Protein AF-A0A7V9CX21-F1 (afdb_monomer_lite)

Secondary structure (DSSP, 8-state):
-HHHHHHHHHHHHHHHHHHHTHHHHHHHH---HHHHHHHHHHHHTTTHHHHHHHHHHHHHHHHHHHHHHHHHHHHHH-SHHHHHHHHHHHHHHHHHHHHHHHHHHHHHHH-

pLDDT: mean 84.81, std 5.35, range [68.44, 94.31]

Structure (mmCIF, N/CA/C/O backbone):
data_AF-A0A7V9CX21-F1
#
_entry.id   AF-A0A7V9CX21-F1
#
loop_
_atom_site.group_PDB
_atom_site.id
_atom_site.type_symbol
_atom_site.label_atom_id
_atom_site.label_alt_id
_atom_site.label_comp_id
_atom_site.label_asym_id
_atom_site.label_entity_id
_atom_site.label_seq_id
_atom_site.pdbx_PDB_ins_code
_atom_site.Cartn_x
_atom_site.Cartn_y
_atom_site.Cartn_z
_atom_site.occupancy
_atom_site.B_iso_or_equiv
_atom_site.auth_seq_id
_atom_site.auth_comp_id
_atom_site.auth_asym_id
_atom_site.auth_atom_id
_atom_site.pdbx_PDB_model_num
ATOM 1 N N . MET A 1 1 ? -0.516 23.687 -11.253 1.00 69.25 1 MET A N 1
ATOM 2 C CA . MET A 1 1 ? -0.307 22.239 -11.499 1.00 69.25 1 MET A CA 1
ATOM 3 C C . MET A 1 1 ? -0.111 21.445 -10.208 1.00 69.25 1 MET A C 1
ATOM 5 O O . MET A 1 1 ? -0.883 20.527 -9.975 1.00 69.25 1 MET A O 1
ATOM 9 N N . LEU A 1 2 ? 0.828 21.819 -9.329 1.00 74.62 2 LEU A N 1
ATOM 10 C CA . LEU A 1 2 ? 1.109 21.085 -8.078 1.00 74.62 2 LEU A CA 1
ATOM 11 C C . LEU A 1 2 ? -0.089 20.942 -7.119 1.00 74.62 2 LEU A C 1
ATOM 13 O O . LEU A 1 2 ? -0.299 19.869 -6.567 1.00 74.62 2 LEU A O 1
ATOM 17 N N . LEU A 1 3 ? -0.916 21.983 -6.963 1.00 77.69 3 LEU A N 1
ATOM 18 C CA . LEU A 1 3 ? -2.079 21.943 -6.061 1.00 77.69 3 LEU A CA 1
ATOM 19 C C . LEU A 1 3 ? -3.139 20.914 -6.487 1.00 77.69 3 LEU A C 1
ATOM 21 O O . LEU A 1 3 ? -3.702 20.234 -5.636 1.00 77.69 3 LEU A O 1
ATOM 25 N N . GLY A 1 4 ? -3.368 20.757 -7.796 1.00 78.06 4 GLY A N 1
ATOM 26 C CA . GLY A 1 4 ? -4.295 19.752 -8.327 1.00 78.06 4 GLY A CA 1
ATOM 27 C C . GLY A 1 4 ? -3.792 18.325 -8.108 1.00 78.06 4 GLY A C 1
ATOM 28 O O . GLY A 1 4 ? -4.569 17.449 -7.743 1.00 78.06 4 GLY A O 1
ATOM 29 N N . LEU A 1 5 ? -2.480 18.107 -8.241 1.00 77.94 5 LEU A N 1
ATOM 30 C CA . LEU A 1 5 ? -1.857 16.812 -7.969 1.00 77.94 5 LEU A CA 1
ATOM 31 C C . LEU A 1 5 ? -1.979 16.437 -6.484 1.00 77.94 5 LEU A C 1
ATOM 33 O O . LEU A 1 5 ? -2.415 15.337 -6.160 1.00 77.94 5 LEU A O 1
ATOM 37 N N . VAL A 1 6 ? -1.663 17.361 -5.573 1.00 79.44 6 VAL A N 1
ATOM 38 C CA . VAL A 1 6 ? -1.785 17.130 -4.122 1.00 79.44 6 VAL A CA 1
ATOM 39 C C . VAL A 1 6 ? -3.240 16.863 -3.726 1.00 79.44 6 VAL A C 1
ATOM 41 O O . VAL A 1 6 ? -3.502 15.938 -2.956 1.00 79.44 6 VAL A O 1
ATOM 44 N N . ALA A 1 7 ? -4.189 17.611 -4.297 1.00 81.94 7 ALA A N 1
ATOM 45 C CA . ALA A 1 7 ? -5.618 17.430 -4.047 1.00 81.94 7 ALA A CA 1
ATOM 46 C C . ALA A 1 7 ? -6.167 16.076 -4.531 1.00 81.94 7 ALA A C 1
ATOM 48 O O . ALA A 1 7 ? -7.194 15.644 -4.025 1.00 81.94 7 ALA A O 1
ATOM 49 N N . LEU A 1 8 ? -5.492 15.391 -5.460 1.00 81.44 8 LEU A N 1
ATOM 50 C CA . LEU A 1 8 ? -5.841 14.039 -5.918 1.00 81.44 8 LEU A CA 1
ATOM 51 C C . LEU A 1 8 ? -5.093 12.946 -5.142 1.00 81.44 8 LEU A C 1
ATOM 53 O O . LEU A 1 8 ? -5.693 11.961 -4.712 1.00 81.44 8 LEU A O 1
ATOM 57 N N . VAL A 1 9 ? -3.790 13.126 -4.921 1.00 83.44 9 VAL A N 1
ATOM 58 C CA . VAL A 1 9 ? -2.928 12.110 -4.299 1.00 83.44 9 VAL A CA 1
ATOM 59 C C . VAL A 1 9 ? -3.248 11.934 -2.817 1.00 83.44 9 VAL A C 1
ATOM 61 O O . VAL A 1 9 ? -3.380 10.807 -2.345 1.00 83.44 9 VAL A O 1
ATOM 64 N N . VAL A 1 10 ? -3.411 13.030 -2.070 1.00 84.25 10 VAL A N 1
ATOM 65 C CA . VAL A 1 10 ? -3.669 12.969 -0.623 1.00 84.25 10 VAL A CA 1
ATOM 66 C C . VAL A 1 10 ? -4.953 12.196 -0.289 1.00 84.25 10 VAL A C 1
ATOM 68 O O . VAL A 1 10 ? -4.867 11.266 0.516 1.00 84.25 10 VAL A O 1
ATOM 71 N N . PRO A 1 11 ? -6.130 12.490 -0.879 1.00 85.62 11 PRO A N 1
ATOM 72 C CA . PRO A 1 11 ? -7.330 11.707 -0.591 1.00 85.62 11 PRO A CA 1
ATOM 73 C C . PRO A 1 11 ? -7.216 10.256 -1.063 1.00 85.62 11 PRO A C 1
ATOM 75 O O . PRO A 1 11 ? -7.718 9.372 -0.369 1.00 85.62 11 PRO A O 1
ATOM 78 N N . GLY A 1 12 ? -6.511 9.988 -2.169 1.00 86.25 12 GLY A N 1
ATOM 79 C CA . GLY A 1 12 ? -6.222 8.622 -2.614 1.00 86.25 12 GLY A CA 1
ATOM 80 C C . GLY A 1 12 ? -5.439 7.825 -1.568 1.00 86.25 12 GLY A C 1
ATOM 81 O O . GLY A 1 12 ? -5.837 6.723 -1.198 1.00 86.25 12 GLY A O 1
ATOM 82 N N . LEU A 1 13 ? -4.381 8.414 -1.007 1.00 84.75 13 LEU A N 1
ATOM 83 C CA . LEU A 1 13 ? -3.583 7.787 0.050 1.00 84.75 13 LEU A CA 1
ATOM 84 C C . LEU A 1 13 ? -4.373 7.595 1.350 1.00 84.75 13 LEU A C 1
ATOM 86 O O . LEU A 1 13 ? -4.220 6.572 2.015 1.00 84.75 13 LEU A O 1
ATOM 90 N N . VAL A 1 14 ? -5.241 8.544 1.711 1.00 85.62 14 VAL A N 1
ATOM 91 C CA . VAL A 1 14 ? -6.128 8.403 2.877 1.00 85.62 14 VAL A CA 1
ATOM 92 C C . VAL A 1 14 ? -7.119 7.258 2.672 1.00 85.62 14 VAL A C 1
ATOM 94 O O . VAL A 1 14 ? -7.369 6.494 3.607 1.00 85.62 14 VAL A O 1
ATOM 97 N N . LEU A 1 15 ? -7.682 7.121 1.470 1.00 88.31 15 LEU A N 1
ATOM 98 C CA . LEU A 1 15 ? -8.583 6.021 1.137 1.00 88.31 15 LEU A CA 1
ATOM 99 C C . LEU A 1 15 ? -7.847 4.678 1.206 1.00 88.31 15 LEU A C 1
ATOM 101 O O . LEU A 1 15 ? -8.338 3.745 1.837 1.00 88.31 15 LEU A O 1
ATOM 105 N N . LEU A 1 16 ? -6.640 4.615 0.643 1.00 85.50 16 LEU A N 1
ATOM 106 C CA . LEU A 1 16 ? -5.796 3.423 0.642 1.00 85.50 16 LEU A CA 1
ATOM 107 C C . LEU A 1 16 ? -5.407 3.007 2.065 1.00 85.50 16 LEU A C 1
ATOM 109 O O . LEU A 1 16 ? -5.545 1.841 2.420 1.00 85.50 16 LEU A O 1
ATOM 113 N N . ALA A 1 17 ? -5.040 3.964 2.919 1.00 86.62 17 ALA A N 1
ATOM 114 C CA . ALA A 1 17 ? -4.806 3.723 4.339 1.00 86.62 17 ALA A CA 1
ATOM 115 C C . ALA A 1 17 ? -6.044 3.119 5.021 1.00 86.62 17 ALA A C 1
ATOM 117 O O . ALA A 1 17 ? -5.948 2.109 5.712 1.00 86.62 17 ALA A O 1
ATOM 118 N N . ARG A 1 18 ? -7.220 3.710 4.790 1.00 88.44 18 ARG A N 1
ATOM 119 C CA . ARG A 1 18 ? -8.496 3.277 5.379 1.00 88.44 18 ARG A CA 1
ATOM 120 C C . ARG A 1 18 ? -8.978 1.913 4.891 1.00 88.44 18 ARG A C 1
ATOM 122 O O . ARG A 1 18 ? -9.687 1.233 5.627 1.00 88.44 18 ARG A O 1
ATOM 129 N N . TRP A 1 19 ? -8.631 1.522 3.670 1.00 90.12 19 TRP A N 1
ATOM 130 C CA . TRP A 1 19 ? -9.066 0.262 3.059 1.00 90.12 19 TRP A CA 1
ATOM 131 C C . TRP A 1 19 ? -8.013 -0.842 3.172 1.00 90.12 19 TRP A C 1
ATOM 133 O O . TRP A 1 19 ? -8.354 -2.020 3.084 1.00 90.12 19 TRP A O 1
ATOM 143 N N . GLY A 1 20 ? -6.754 -0.484 3.424 1.00 86.31 20 GLY A N 1
ATOM 144 C CA . GLY A 1 20 ? -5.632 -1.417 3.432 1.00 86.31 20 GLY A CA 1
ATOM 145 C C . GLY A 1 20 ? -5.801 -2.568 4.421 1.00 86.31 20 GLY A C 1
ATOM 146 O O . GLY A 1 20 ? -5.421 -3.689 4.111 1.00 86.31 20 GLY A O 1
ATOM 147 N N . LEU A 1 21 ? -6.432 -2.336 5.578 1.00 89.81 21 LEU A N 1
ATOM 148 C CA . LEU A 1 21 ? -6.586 -3.365 6.614 1.00 89.81 21 LEU A CA 1
ATOM 149 C C . LEU A 1 21 ? -7.862 -4.206 6.469 1.00 89.81 21 LEU A C 1
ATOM 151 O O . LEU A 1 21 ? -8.089 -5.104 7.274 1.00 89.81 21 LEU A O 1
ATOM 155 N N . VAL A 1 22 ? -8.696 -3.964 5.455 1.00 92.44 22 VAL A N 1
ATOM 156 C CA . VAL A 1 22 ? -9.958 -4.704 5.281 1.00 92.44 22 VAL A CA 1
ATOM 157 C C . VAL A 1 22 ? -9.697 -6.189 5.039 1.00 92.44 22 VAL A C 1
ATOM 159 O O . VAL A 1 22 ? -10.291 -7.029 5.704 1.00 92.44 22 VAL A O 1
ATOM 162 N N . VAL A 1 23 ? -8.778 -6.516 4.128 1.00 89.88 23 VAL A N 1
ATOM 163 C CA . VAL A 1 23 ? -8.422 -7.907 3.809 1.00 89.88 23 VAL A CA 1
ATOM 164 C C . VAL A 1 23 ? -7.875 -8.659 5.028 1.00 89.88 23 VAL A C 1
ATOM 166 O O . VAL A 1 23 ? -8.435 -9.707 5.346 1.00 89.88 23 VAL A O 1
ATOM 169 N N . PRO A 1 24 ? -6.851 -8.167 5.758 1.00 89.94 24 PRO A N 1
ATOM 170 C CA . PRO A 1 24 ? -6.362 -8.876 6.936 1.00 89.94 24 PRO A CA 1
ATOM 171 C C . PRO A 1 24 ? -7.425 -8.998 8.032 1.00 89.94 24 PRO A C 1
ATOM 173 O O . PRO A 1 24 ? -7.465 -10.026 8.691 1.00 89.94 24 PRO A O 1
ATOM 176 N N . LEU A 1 25 ? -8.332 -8.029 8.195 1.00 92.31 25 LEU A N 1
ATOM 177 C CA . LEU A 1 25 ? -9.453 -8.154 9.135 1.00 92.31 25 LEU A CA 1
ATOM 178 C C . LEU A 1 25 ? -10.431 -9.271 8.742 1.00 92.31 25 LEU A C 1
ATOM 180 O O . LEU A 1 25 ? -10.876 -10.022 9.604 1.00 92.31 25 LEU A O 1
ATOM 184 N N . ILE A 1 26 ? -10.750 -9.415 7.453 1.00 93.62 26 ILE A N 1
ATOM 185 C CA . ILE A 1 26 ? -11.598 -10.515 6.968 1.00 93.62 26 ILE A CA 1
ATOM 186 C C . ILE A 1 26 ? -10.893 -11.860 7.188 1.00 93.62 26 ILE A C 1
ATOM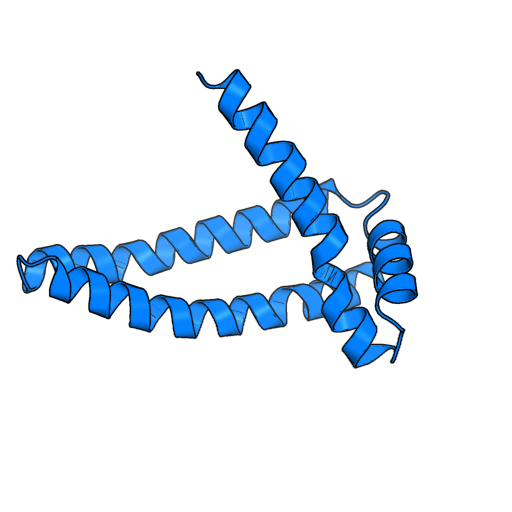 188 O O . ILE A 1 26 ? -11.497 -12.792 7.707 1.00 93.62 26 ILE A O 1
ATOM 192 N N . VAL A 1 27 ? -9.611 -11.958 6.819 1.00 92.56 27 VAL A N 1
ATOM 193 C CA . VAL A 1 27 ? -8.846 -13.216 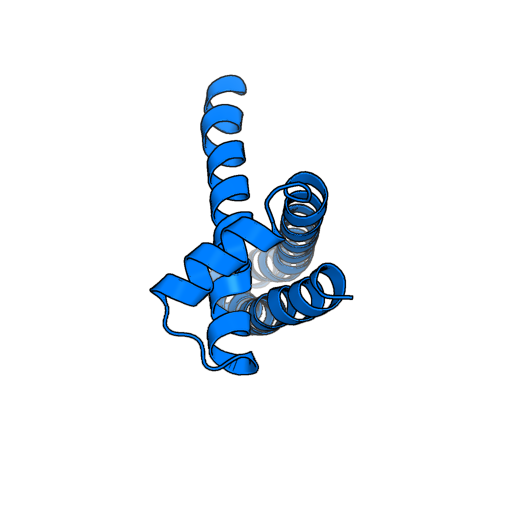6.864 1.00 92.56 27 VAL A CA 1
ATOM 194 C C . VAL A 1 27 ? -8.508 -13.644 8.296 1.00 92.56 27 VAL A C 1
ATOM 196 O O . VAL A 1 27 ? -8.599 -14.827 8.606 1.00 92.56 27 VAL A O 1
ATOM 199 N N . LEU A 1 28 ? -8.108 -12.711 9.166 1.00 91.56 28 LEU A N 1
ATOM 200 C CA . LEU A 1 28 ? -7.647 -13.015 10.526 1.00 91.56 28 LEU A CA 1
ATOM 201 C C . LEU A 1 28 ? -8.775 -13.012 11.560 1.00 91.56 28 LEU A C 1
ATOM 203 O O . LEU A 1 28 ? -8.744 -13.821 12.482 1.00 91.56 28 LEU A O 1
ATOM 207 N N . GLU A 1 29 ? -9.752 -12.108 11.438 1.00 92.19 29 GLU A N 1
ATOM 208 C CA . GLU A 1 29 ? -10.857 -12.005 12.403 1.00 92.19 29 GLU A CA 1
ATOM 209 C C . GLU A 1 29 ? -12.142 -12.696 11.920 1.00 92.19 29 GLU A C 1
ATOM 211 O O . GLU A 1 29 ? -13.112 -12.762 12.674 1.00 92.19 29 GLU A O 1
ATOM 216 N N . GLY A 1 30 ? -12.193 -13.178 10.672 1.00 91.00 30 GLY A N 1
ATOM 217 C CA . GLY A 1 30 ? -13.410 -13.755 10.089 1.00 91.00 30 GLY A CA 1
A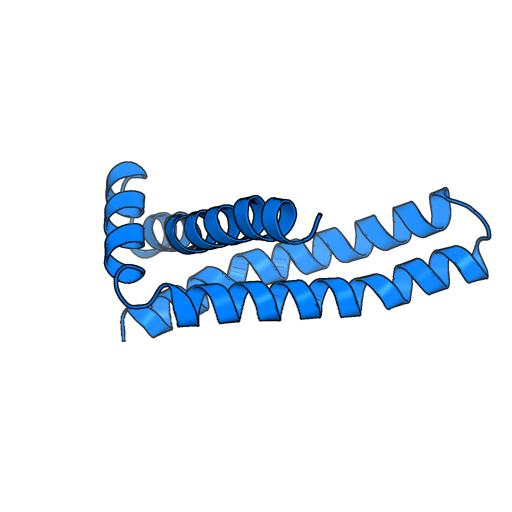TOM 218 C C . GLY A 1 30 ? -14.554 -12.743 9.950 1.00 91.00 30 GLY A C 1
ATOM 219 O O . GLY A 1 30 ? -15.723 -13.124 9.918 1.00 91.00 30 GLY A O 1
ATOM 220 N N . ALA A 1 31 ? -14.246 -11.442 9.934 1.00 89.81 31 ALA A N 1
ATOM 221 C CA . ALA A 1 31 ? -15.251 -10.389 9.917 1.00 89.81 31 ALA A CA 1
ATOM 222 C C . ALA A 1 31 ? -15.888 -10.224 8.527 1.00 89.81 31 ALA A C 1
ATOM 224 O O . ALA A 1 31 ? -15.195 -10.217 7.513 1.00 89.81 31 ALA A O 1
ATOM 225 N N . ASP A 1 32 ? -17.200 -9.968 8.477 1.00 94.31 32 ASP A N 1
ATOM 226 C CA . ASP A 1 32 ? -17.868 -9.544 7.242 1.00 94.31 32 ASP A CA 1
ATOM 227 C C . ASP A 1 32 ? -17.273 -8.236 6.707 1.00 94.31 32 ASP A C 1
ATOM 229 O O . ASP A 1 32 ? -16.902 -7.344 7.481 1.00 94.31 32 ASP A O 1
ATOM 233 N N . TRP A 1 33 ? -17.290 -8.052 5.384 1.00 90.75 33 TRP A N 1
ATOM 234 C CA . TRP A 1 33 ? -16.667 -6.900 4.715 1.00 90.75 33 TRP A CA 1
ATOM 235 C C . TRP A 1 33 ? -17.090 -5.536 5.294 1.00 90.75 33 TRP A C 1
ATOM 237 O O . TRP A 1 33 ? -16.268 -4.628 5.417 1.00 90.75 33 TRP A O 1
ATOM 247 N N . ARG A 1 34 ? -18.357 -5.387 5.715 1.00 93.56 34 ARG A N 1
ATOM 248 C CA . ARG A 1 34 ? -18.871 -4.149 6.334 1.00 93.56 34 ARG A CA 1
ATOM 249 C C . ARG A 1 34 ? -18.235 -3.877 7.696 1.00 93.56 34 ARG A C 1
ATOM 251 O O . ARG A 1 34 ? -17.854 -2.742 7.982 1.00 93.56 34 ARG A O 1
ATOM 258 N N . ARG A 1 35 ? -18.125 -4.911 8.536 1.00 93.38 35 ARG A N 1
ATOM 259 C CA . ARG A 1 35 ? -17.513 -4.814 9.869 1.00 93.38 35 ARG A CA 1
ATOM 260 C C . ARG A 1 35 ? -16.008 -4.603 9.749 1.00 93.38 35 ARG A C 1
ATOM 262 O O . ARG A 1 35 ? -15.473 -3.735 10.434 1.00 93.38 35 ARG A O 1
ATOM 269 N N . ALA A 1 36 ? -15.360 -5.306 8.821 1.00 93.00 36 ALA A N 1
ATOM 270 C CA . ALA A 1 36 ? -13.948 -5.128 8.505 1.00 93.00 36 ALA A CA 1
ATOM 271 C C . ALA A 1 36 ? -13.641 -3.689 8.057 1.00 93.00 36 ALA A C 1
ATOM 273 O O . ALA A 1 36 ? -12.698 -3.080 8.552 1.00 93.00 36 ALA A O 1
ATOM 274 N N . LEU A 1 37 ? -14.473 -3.087 7.200 1.00 92.69 37 LEU A N 1
ATOM 275 C CA . LEU A 1 37 ? -14.289 -1.694 6.779 1.00 92.69 37 LEU A CA 1
ATOM 276 C C . LEU A 1 37 ? -14.461 -0.695 7.931 1.00 92.69 37 LEU A C 1
ATOM 278 O O . LEU A 1 37 ? -13.653 0.225 8.078 1.00 92.69 37 LEU A O 1
ATOM 282 N N . ALA A 1 38 ? -15.490 -0.864 8.765 1.00 93.00 38 ALA A N 1
ATOM 283 C CA . ALA A 1 38 ? -15.698 -0.006 9.932 1.00 93.00 38 ALA A CA 1
ATOM 284 C C . ALA A 1 38 ? -14.524 -0.103 10.921 1.00 93.00 38 ALA A C 1
ATOM 286 O O . ALA A 1 38 ? -14.033 0.919 11.405 1.00 93.00 38 ALA A O 1
ATOM 287 N N . ARG A 1 39 ? -14.030 -1.321 11.166 1.00 91.19 39 ARG A N 1
ATOM 288 C CA . ARG A 1 39 ? -12.908 -1.579 12.072 1.00 91.19 39 ARG A CA 1
ATOM 289 C C . ARG A 1 39 ? -11.573 -1.096 11.509 1.00 91.19 39 ARG A C 1
ATOM 291 O O . ARG A 1 39 ? -10.819 -0.466 12.240 1.00 91.19 39 ARG A O 1
ATOM 298 N N . SER A 1 40 ? -11.322 -1.286 10.215 1.00 91.81 40 SER A N 1
ATOM 299 C CA . SER A 1 40 ? -10.161 -0.718 9.514 1.00 91.81 40 SER A CA 1
ATOM 300 C C . SER A 1 40 ? -10.132 0.804 9.658 1.00 91.81 40 SER A C 1
ATOM 302 O O . SER A 1 40 ? -9.131 1.382 10.080 1.00 91.81 40 SER A O 1
ATOM 304 N N . ASN A 1 41 ? -11.270 1.462 9.410 1.00 91.25 41 ASN A N 1
ATOM 305 C CA . ASN A 1 41 ? -11.398 2.903 9.609 1.00 91.25 41 ASN A CA 1
ATOM 306 C C . ASN A 1 41 ? -11.122 3.317 11.058 1.00 91.25 41 ASN A C 1
ATOM 308 O O . ASN A 1 41 ? -10.462 4.330 11.263 1.00 91.25 41 ASN A O 1
ATOM 312 N N . ALA A 1 42 ? -11.606 2.563 12.048 1.00 90.94 42 ALA A N 1
ATOM 313 C CA . ALA A 1 42 ? -11.361 2.850 13.460 1.00 90.94 42 ALA A CA 1
ATOM 314 C C . ALA A 1 42 ? -9.879 2.697 13.843 1.00 90.94 42 ALA A C 1
ATOM 316 O O . ALA A 1 42 ? -9.344 3.586 14.496 1.00 90.94 42 ALA A O 1
ATOM 317 N N . LEU A 1 43 ? -9.209 1.636 13.380 1.00 88.44 43 LEU A N 1
ATOM 318 C CA . LEU A 1 43 ? -7.782 1.381 13.628 1.00 88.44 43 LEU A CA 1
ATOM 319 C C . LEU A 1 43 ? -6.882 2.457 13.010 1.00 88.44 43 LEU A C 1
ATOM 321 O O . LEU A 1 43 ? -5.896 2.881 13.605 1.00 88.44 43 LEU A O 1
ATOM 325 N N . VAL A 1 44 ? -7.231 2.925 11.813 1.00 89.56 44 VAL A N 1
ATOM 326 C CA . VAL A 1 44 ? -6.453 3.954 11.109 1.00 89.56 44 VAL A CA 1
ATOM 327 C C . VAL A 1 44 ? -6.784 5.359 11.622 1.00 89.56 44 VAL A C 1
ATOM 329 O O . VAL A 1 44 ? -5.964 6.273 11.507 1.00 89.56 44 VAL A O 1
ATOM 332 N N . ARG A 1 45 ? -7.962 5.572 12.224 1.00 86.56 45 ARG A N 1
ATOM 333 C CA . ARG A 1 45 ? -8.377 6.874 12.763 1.00 86.56 45 ARG A CA 1
ATOM 334 C C . ARG A 1 45 ? -7.477 7.266 13.939 1.00 86.56 45 ARG A C 1
ATOM 336 O O . ARG A 1 45 ? -7.552 6.697 15.015 1.00 86.56 45 ARG A O 1
ATOM 343 N N . GLY A 1 46 ? -6.636 8.276 13.715 1.00 83.75 46 GLY A N 1
ATOM 344 C CA . GLY A 1 46 ? -5.618 8.742 14.669 1.00 83.75 46 GLY A CA 1
ATOM 345 C C . GLY A 1 46 ? -4.191 8.347 14.276 1.00 83.75 46 GLY A C 1
ATOM 346 O O . GLY A 1 46 ? -3.243 9.009 14.686 1.00 83.75 46 GLY A O 1
ATOM 347 N N . GLN A 1 47 ? -4.041 7.356 13.393 1.00 85.25 47 GLN A N 1
ATOM 348 C CA . GLN A 1 47 ? -2.755 6.869 12.881 1.00 85.25 47 GLN A CA 1
ATOM 349 C C . GLN A 1 47 ? -2.646 6.964 11.347 1.00 85.25 47 GLN A C 1
ATOM 351 O O . GLN A 1 47 ? -1.767 6.367 10.731 1.00 85.25 47 GLN A O 1
ATOM 356 N N . THR A 1 48 ? -3.494 7.768 10.697 1.00 83.88 48 THR A N 1
ATOM 357 C CA . THR A 1 48 ? -3.504 7.912 9.232 1.00 83.88 48 THR A CA 1
ATOM 358 C C . THR A 1 48 ? -2.154 8.361 8.674 1.00 83.88 48 THR A C 1
ATOM 360 O O . THR A 1 48 ? -1.744 7.881 7.626 1.00 83.88 48 THR A O 1
ATOM 363 N N . ARG A 1 49 ? -1.439 9.258 9.371 1.00 84.31 49 ARG A N 1
ATOM 364 C CA . ARG A 1 49 ? -0.117 9.749 8.942 1.00 84.31 49 ARG A CA 1
ATOM 365 C C . ARG A 1 49 ? 0.941 8.637 8.883 1.00 84.31 49 ARG A C 1
ATOM 367 O O . ARG A 1 49 ? 1.512 8.468 7.810 1.00 84.31 49 ARG A O 1
ATOM 374 N N . PRO A 1 50 ? 1.209 7.874 9.964 1.00 84.56 50 PRO A N 1
ATOM 375 C CA . PRO A 1 50 ? 2.178 6.780 9.905 1.00 84.56 50 PRO A CA 1
ATOM 376 C C . PRO A 1 50 ? 1.760 5.679 8.924 1.00 84.56 50 PRO A C 1
ATOM 378 O O . PRO A 1 50 ? 2.603 5.192 8.176 1.00 84.56 50 PRO A O 1
ATOM 381 N N . VAL A 1 51 ? 0.465 5.352 8.838 1.00 85.38 51 VAL A N 1
ATOM 382 C CA . VAL A 1 51 ? -0.047 4.394 7.842 1.00 85.38 51 VAL A CA 1
ATOM 383 C C . VAL A 1 51 ? 0.232 4.883 6.416 1.00 85.38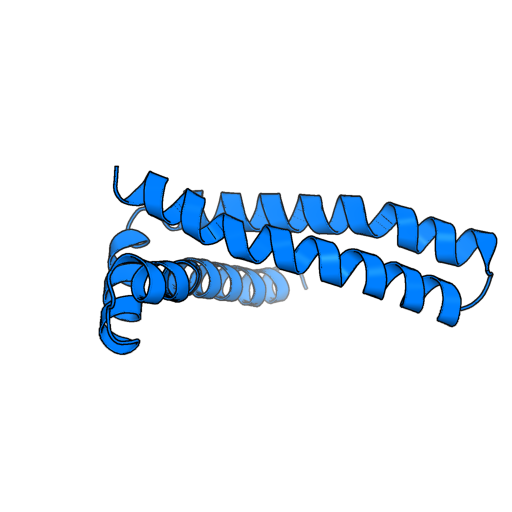 51 VAL A C 1
ATOM 385 O O . VAL A 1 51 ? 0.790 4.141 5.611 1.00 85.38 51 VAL A O 1
ATOM 388 N N . MET A 1 52 ? -0.088 6.143 6.103 1.00 86.12 52 MET A N 1
ATOM 389 C CA . MET A 1 52 ? 0.218 6.741 4.799 1.00 86.12 52 MET A CA 1
ATOM 390 C C . MET A 1 52 ? 1.720 6.743 4.510 1.00 86.12 52 MET A C 1
ATOM 392 O O . MET A 1 52 ? 2.111 6.400 3.400 1.00 86.12 52 MET A O 1
ATOM 396 N N . ALA A 1 53 ? 2.558 7.106 5.485 1.00 86.44 53 ALA A N 1
ATOM 397 C CA . ALA A 1 53 ? 4.008 7.142 5.313 1.00 86.44 53 ALA A CA 1
ATOM 398 C C . ALA A 1 53 ? 4.573 5.765 4.939 1.00 86.44 53 ALA A C 1
ATOM 400 O O . ALA A 1 53 ? 5.417 5.676 4.052 1.00 86.44 53 ALA A O 1
ATOM 401 N N . ILE A 1 54 ? 4.064 4.694 5.555 1.00 85.44 54 ILE A N 1
ATOM 402 C CA . ILE A 1 54 ? 4.451 3.318 5.223 1.00 85.44 54 ILE A CA 1
ATOM 403 C C . ILE A 1 54 ? 4.059 2.981 3.783 1.00 85.44 54 ILE A C 1
ATOM 405 O O . ILE A 1 54 ? 4.902 2.511 3.024 1.00 85.44 54 ILE A O 1
ATOM 409 N N . PHE A 1 55 ? 2.819 3.258 3.374 1.00 83.50 55 PHE A N 1
ATOM 410 C CA . PHE A 1 55 ? 2.387 2.984 1.999 1.00 83.50 55 PHE A CA 1
ATOM 411 C C . PHE A 1 55 ? 3.166 3.797 0.963 1.00 83.50 55 PHE A C 1
ATOM 413 O O . PHE A 1 55 ? 3.568 3.249 -0.060 1.00 83.50 55 PHE A O 1
ATOM 420 N N . VAL A 1 56 ? 3.434 5.076 1.230 1.00 87.44 56 VAL A N 1
ATOM 421 C CA . VAL A 1 56 ? 4.267 5.923 0.364 1.00 87.44 56 VAL A CA 1
ATOM 422 C C . VAL A 1 56 ? 5.690 5.375 0.265 1.00 87.44 56 VAL A C 1
ATOM 424 O O . VAL A 1 56 ? 6.217 5.279 -0.839 1.00 87.44 56 VAL A O 1
ATOM 427 N N . LEU A 1 57 ? 6.298 4.974 1.385 1.00 87.81 57 LEU A N 1
ATOM 428 C CA . LEU A 1 57 ? 7.646 4.404 1.404 1.00 87.81 57 LEU A CA 1
ATOM 429 C C . LEU A 1 57 ? 7.717 3.099 0.603 1.00 87.81 57 LEU A C 1
ATOM 431 O O . LEU A 1 57 ? 8.611 2.938 -0.223 1.00 87.81 57 LEU A O 1
ATOM 435 N N . LEU A 1 58 ? 6.756 2.194 0.810 1.00 84.38 58 LEU A N 1
ATOM 436 C CA . LEU A 1 58 ? 6.659 0.938 0.061 1.00 84.38 58 LEU A CA 1
ATOM 437 C C . LEU A 1 58 ? 6.454 1.191 -1.435 1.00 84.38 58 LEU A C 1
ATOM 439 O O . LEU A 1 58 ? 7.082 0.531 -2.257 1.00 84.38 58 LEU A O 1
ATOM 443 N N . THR A 1 59 ? 5.642 2.192 -1.780 1.00 84.31 59 THR A N 1
ATOM 444 C CA . THR A 1 59 ? 5.401 2.591 -3.172 1.00 84.31 59 THR A CA 1
ATOM 445 C C . THR A 1 59 ? 6.652 3.159 -3.822 1.00 84.31 59 THR A C 1
ATOM 447 O O . THR A 1 59 ? 7.016 2.737 -4.917 1.00 84.31 59 THR A O 1
ATOM 450 N N . GLY A 1 60 ? 7.361 4.057 -3.139 1.00 87.38 60 GLY A N 1
ATOM 451 C CA . GLY A 1 60 ? 8.632 4.594 -3.622 1.00 87.38 60 GLY A CA 1
ATOM 452 C C . GLY A 1 60 ? 9.691 3.507 -3.806 1.00 87.38 60 GLY A C 1
ATOM 453 O O . GLY A 1 60 ? 10.376 3.492 -4.826 1.00 87.38 60 GLY A O 1
ATOM 454 N N . LEU A 1 61 ? 9.784 2.564 -2.864 1.00 86.44 61 LEU A N 1
ATOM 455 C CA . LEU A 1 61 ? 10.699 1.428 -2.966 1.00 86.44 61 LEU A CA 1
ATOM 456 C C . LEU A 1 61 ? 10.348 0.526 -4.155 1.00 86.44 61 LEU A C 1
ATOM 458 O O . LEU A 1 61 ? 11.235 0.169 -4.925 1.00 86.44 61 LEU A O 1
ATOM 462 N N . ALA A 1 62 ? 9.066 0.200 -4.337 1.00 85.31 62 ALA A N 1
ATOM 463 C CA . ALA A 1 62 ? 8.612 -0.616 -5.457 1.00 85.31 62 ALA A CA 1
ATOM 464 C C . ALA A 1 62 ? 8.933 0.042 -6.806 1.00 85.31 62 ALA A C 1
ATOM 466 O O . ALA A 1 62 ? 9.465 -0.620 -7.694 1.00 85.31 62 ALA A O 1
ATOM 467 N N . ILE A 1 63 ? 8.688 1.351 -6.931 1.00 86.25 63 ILE A N 1
ATOM 468 C CA . ILE A 1 63 ? 9.054 2.127 -8.124 1.00 86.25 63 ILE A CA 1
ATOM 469 C C . ILE A 1 63 ? 10.568 2.064 -8.347 1.00 86.25 63 ILE A C 1
ATOM 471 O O . ILE A 1 63 ? 11.006 1.739 -9.446 1.00 86.25 63 ILE A O 1
ATOM 475 N N . GLY A 1 64 ? 11.373 2.320 -7.312 1.00 86.69 64 GLY A N 1
ATOM 476 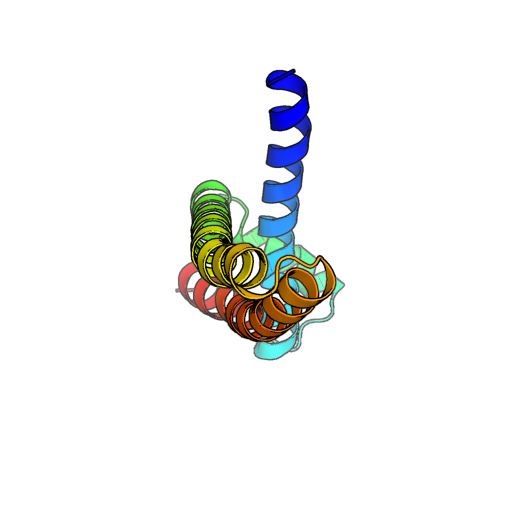C CA . GLY A 1 64 ? 12.834 2.284 -7.413 1.00 86.69 64 GLY A CA 1
ATOM 477 C C . GLY A 1 64 ? 13.369 0.934 -7.897 1.00 86.69 64 GLY A C 1
ATOM 478 O O . GLY A 1 64 ? 14.229 0.888 -8.773 1.00 86.69 64 GLY A O 1
ATOM 479 N N . VAL A 1 65 ? 12.817 -0.165 -7.380 1.00 85.81 65 VAL A N 1
ATOM 480 C CA . VAL A 1 65 ? 13.185 -1.526 -7.798 1.00 85.81 65 VAL A CA 1
ATOM 481 C C . VAL A 1 65 ? 12.709 -1.828 -9.221 1.00 85.81 65 VAL A C 1
ATOM 483 O O . VAL A 1 65 ? 13.445 -2.462 -9.970 1.00 85.81 65 VAL A O 1
ATOM 486 N N . ALA A 1 66 ? 11.522 -1.362 -9.620 1.00 84.88 66 ALA A N 1
ATOM 487 C CA . ALA A 1 66 ? 10.975 -1.578 -10.960 1.00 84.88 66 ALA A CA 1
ATOM 488 C C . ALA A 1 66 ? 11.733 -0.815 -12.058 1.00 84.88 66 ALA A C 1
ATOM 490 O O . ALA A 1 66 ? 11.822 -1.288 -13.191 1.00 84.88 66 ALA A O 1
ATOM 491 N N . LEU A 1 67 ? 12.322 0.341 -11.736 1.00 85.12 67 LEU A N 1
ATOM 492 C CA . LEU A 1 67 ? 13.056 1.157 -12.707 1.00 85.12 67 LEU A CA 1
ATOM 493 C C . LEU A 1 67 ? 14.283 0.445 -13.289 1.00 85.12 67 LEU A C 1
ATOM 495 O O . LEU A 1 67 ? 14.569 0.608 -14.472 1.00 85.12 67 LEU A O 1
ATOM 499 N N . ILE A 1 68 ? 14.993 -0.353 -12.486 1.00 84.38 68 ILE A N 1
ATOM 500 C CA . ILE A 1 68 ? 16.214 -1.061 -12.907 1.00 84.38 68 ILE A CA 1
ATOM 501 C C . ILE A 1 68 ? 15.946 -2.007 -14.100 1.00 84.38 68 ILE A C 1
ATOM 503 O O . ILE A 1 68 ? 16.558 -1.829 -15.152 1.00 84.38 68 ILE A O 1
ATOM 507 N N . PRO A 1 69 ? 15.035 -2.991 -14.000 1.00 82.06 69 PRO A N 1
ATOM 508 C CA . PRO A 1 69 ? 14.741 -3.922 -15.085 1.00 82.06 69 PRO A CA 1
ATOM 509 C C . PRO A 1 69 ? 14.036 -3.261 -16.272 1.00 82.06 69 PRO A C 1
ATOM 511 O O . PRO A 1 69 ? 14.277 -3.672 -17.403 1.00 82.06 69 PRO A O 1
ATOM 514 N N . VAL A 1 70 ? 13.226 -2.218 -16.054 1.00 82.12 70 VAL A N 1
ATOM 515 C CA . VAL A 1 70 ? 12.643 -1.430 -17.155 1.00 82.12 70 VAL A CA 1
ATOM 516 C C . VAL A 1 70 ? 13.740 -0.749 -17.971 1.00 82.12 70 VAL A C 1
ATOM 518 O O . VAL A 1 70 ? 13.733 -0.827 -19.199 1.00 82.12 70 VAL A O 1
ATOM 521 N N . LEU A 1 71 ? 14.711 -0.128 -17.298 1.00 82.38 71 LEU A N 1
ATOM 522 C CA . LEU A 1 71 ? 15.840 0.523 -17.954 1.00 82.38 71 LEU A CA 1
ATOM 523 C C . LEU A 1 71 ? 16.706 -0.495 -18.707 1.00 82.38 71 LEU A C 1
ATOM 525 O O . LEU A 1 71 ? 17.066 -0.253 -19.855 1.00 82.38 71 LEU A O 1
ATOM 529 N N . ILE A 1 72 ? 16.981 -1.655 -18.104 1.00 81.25 72 ILE A N 1
ATOM 530 C CA . ILE A 1 72 ? 17.701 -2.755 -18.764 1.00 81.25 72 ILE A CA 1
ATOM 531 C C . ILE A 1 72 ? 16.930 -3.243 -19.996 1.00 81.25 72 ILE A C 1
ATOM 533 O O . ILE A 1 72 ? 17.519 -3.377 -21.063 1.00 81.25 72 ILE A O 1
ATOM 537 N N . GLY A 1 73 ? 15.619 -3.468 -19.883 1.00 78.75 73 GLY A N 1
ATOM 538 C CA . GLY A 1 73 ? 14.782 -3.896 -21.004 1.00 78.75 73 GLY A CA 1
ATOM 539 C C . GLY A 1 73 ? 14.814 -2.900 -22.164 1.00 78.75 73 GLY A C 1
ATOM 540 O O . GLY A 1 73 ? 14.919 -3.311 -23.316 1.00 78.75 73 GLY A O 1
ATOM 541 N N . TYR A 1 74 ? 14.800 -1.600 -21.864 1.00 76.38 74 TYR A N 1
ATOM 542 C CA . TYR A 1 74 ? 14.894 -0.551 -22.879 1.00 76.38 74 TYR A CA 1
ATOM 543 C C . TYR A 1 74 ? 16.276 -0.503 -23.549 1.00 76.38 74 TYR A C 1
ATOM 545 O O . TYR A 1 74 ? 16.358 -0.388 -24.768 1.00 76.38 74 TYR A O 1
ATOM 553 N N . LEU A 1 75 ? 17.355 -0.622 -22.768 1.00 77.62 75 LEU A N 1
ATOM 554 C CA . LEU A 1 75 ? 18.733 -0.534 -23.265 1.00 77.62 75 LEU A CA 1
ATOM 555 C C . LEU A 1 75 ? 19.202 -1.790 -24.010 1.00 77.62 75 LEU A C 1
ATOM 557 O O . LEU A 1 75 ? 20.037 -1.684 -24.899 1.00 77.62 75 LEU A O 1
ATOM 561 N N . VAL A 1 76 ? 18.715 -2.975 -23.633 1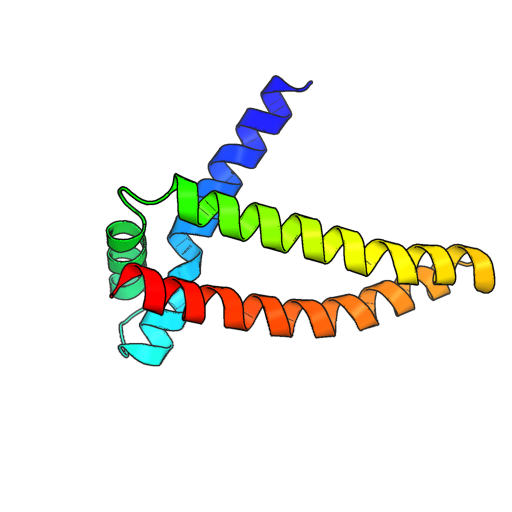.00 76.19 76 VAL A N 1
ATOM 562 C CA . VAL A 1 76 ? 19.185 -4.255 -24.192 1.00 76.19 76 VAL A CA 1
ATOM 563 C C . VAL A 1 76 ? 18.349 -4.700 -25.386 1.00 76.19 76 VAL A C 1
ATOM 565 O O . VAL A 1 76 ? 18.889 -5.274 -26.327 1.00 76.19 76 VAL A O 1
ATOM 568 N N . LEU A 1 77 ? 17.032 -4.480 -25.348 1.00 68.44 77 LEU A N 1
ATOM 569 C CA . LEU A 1 77 ? 16.118 -5.006 -26.366 1.00 68.44 77 LEU A CA 1
ATOM 570 C C . LEU A 1 77 ? 15.661 -3.941 -27.370 1.00 68.44 77 LEU A C 1
ATOM 572 O O . LEU A 1 77 ? 14.980 -4.308 -28.324 1.00 68.44 77 LEU A O 1
ATOM 576 N N . GLU A 1 78 ? 15.988 -2.658 -27.141 1.00 72.12 78 GLU A N 1
ATOM 577 C CA . GLU A 1 78 ? 15.590 -1.480 -27.945 1.00 72.12 78 GLU A CA 1
ATOM 578 C C . GLU A 1 78 ? 14.105 -1.470 -28.363 1.00 72.12 78 GLU A C 1
ATOM 580 O O . GLU A 1 78 ? 13.704 -0.838 -29.339 1.00 72.12 78 GLU A O 1
ATOM 585 N N . ASN A 1 79 ? 13.255 -2.196 -27.634 1.00 73.62 79 ASN A N 1
ATOM 586 C CA . ASN A 1 79 ? 11.897 -2.488 -28.057 1.00 73.62 79 ASN A CA 1
ATOM 587 C C . ASN A 1 79 ? 10.944 -2.467 -26.863 1.00 73.62 79 ASN A C 1
ATOM 589 O O . ASN A 1 79 ? 11.223 -3.007 -25.788 1.00 73.62 79 ASN A O 1
ATOM 593 N N . VAL A 1 80 ? 9.771 -1.881 -27.092 1.00 76.69 80 VAL A N 1
ATOM 594 C CA . VAL A 1 80 ? 8.680 -1.725 -26.123 1.00 76.69 80 VAL A CA 1
ATOM 595 C C . VAL A 1 80 ? 8.244 -3.075 -25.548 1.00 76.69 80 VAL A C 1
ATOM 597 O O . VAL A 1 80 ? 7.916 -3.159 -24.367 1.00 76.69 80 VAL A O 1
ATOM 600 N N . LEU A 1 81 ? 8.310 -4.148 -26.345 1.00 81.31 81 LEU A N 1
ATOM 601 C CA . LEU A 1 81 ? 7.999 -5.508 -25.889 1.00 81.31 81 LEU A CA 1
ATOM 602 C C . LEU A 1 81 ? 8.942 -5.992 -24.778 1.00 81.31 81 LEU A C 1
ATOM 604 O O . LEU A 1 81 ? 8.489 -6.637 -23.835 1.00 81.31 81 LEU A O 1
ATOM 608 N N . GLY A 1 82 ? 10.231 -5.653 -24.852 1.00 77.88 82 GLY A N 1
ATOM 609 C CA . GLY A 1 82 ? 11.219 -6.030 -23.841 1.00 77.88 82 GLY A CA 1
ATOM 610 C C . GLY A 1 82 ? 10.979 -5.335 -22.504 1.00 77.88 82 GLY A C 1
ATOM 611 O O . GLY A 1 82 ? 10.959 -5.981 -21.458 1.00 77.88 82 GLY A O 1
ATOM 612 N N . ALA A 1 83 ? 10.714 -4.027 -22.547 1.00 78.19 83 ALA A N 1
ATOM 613 C CA . ALA A 1 83 ? 10.339 -3.259 -21.363 1.00 78.19 83 ALA A CA 1
ATOM 614 C C . ALA A 1 83 ? 9.006 -3.744 -20.768 1.00 78.19 83 ALA A C 1
ATOM 616 O O . ALA A 1 83 ? 8.889 -3.870 -19.554 1.00 78.19 83 ALA A O 1
ATOM 617 N N . TRP A 1 84 ? 8.020 -4.075 -21.607 1.00 82.88 84 TRP A N 1
ATOM 618 C CA . TRP A 1 84 ? 6.727 -4.588 -21.151 1.00 82.88 84 TRP A CA 1
ATOM 619 C C . TRP A 1 84 ? 6.854 -5.933 -20.424 1.00 82.88 84 TRP A C 1
ATOM 621 O O . TRP A 1 84 ? 6.316 -6.086 -19.328 1.00 82.88 84 TRP A O 1
ATOM 631 N N . LEU A 1 85 ? 7.616 -6.882 -20.981 1.00 84.56 85 LEU A N 1
ATOM 632 C CA . LEU A 1 85 ? 7.872 -8.177 -20.339 1.00 84.56 85 LEU A CA 1
ATOM 633 C C . LEU A 1 85 ? 8.634 -8.028 -19.016 1.00 84.56 85 LEU A C 1
ATOM 635 O O . LEU A 1 85 ? 8.306 -8.710 -18.044 1.00 84.56 85 LEU A O 1
ATOM 639 N N . ALA A 1 86 ? 9.613 -7.120 -18.960 1.00 81.75 86 ALA A N 1
ATOM 640 C CA . ALA A 1 86 ? 10.333 -6.815 -17.728 1.00 81.75 86 ALA A CA 1
ATOM 641 C C . ALA A 1 86 ? 9.381 -6.274 -16.648 1.00 81.75 86 ALA A C 1
ATOM 643 O O . ALA A 1 86 ? 9.380 -6.785 -15.529 1.00 81.75 86 ALA A O 1
ATOM 644 N N . THR A 1 87 ? 8.514 -5.314 -16.982 1.00 82.88 87 THR A N 1
ATOM 645 C CA . THR A 1 87 ? 7.529 -4.768 -16.035 1.00 82.88 87 THR A CA 1
ATOM 646 C C . THR A 1 87 ? 6.578 -5.845 -15.519 1.00 82.88 87 THR A C 1
ATOM 648 O O . THR A 1 87 ? 6.371 -5.933 -14.312 1.00 82.88 87 THR A O 1
ATOM 651 N N . LEU A 1 88 ? 6.066 -6.722 -16.391 1.00 87.38 88 LEU A N 1
ATOM 652 C CA . LEU A 1 88 ? 5.180 -7.815 -15.972 1.00 87.38 88 LEU A CA 1
ATOM 653 C C . LEU A 1 88 ? 5.836 -8.751 -14.953 1.00 87.38 88 LEU A C 1
ATOM 655 O O . LEU A 1 88 ? 5.209 -9.114 -13.958 1.00 87.38 88 LEU A O 1
ATOM 659 N N . ALA A 1 89 ? 7.092 -9.139 -15.185 1.00 85.62 89 ALA A N 1
ATOM 660 C CA . ALA A 1 89 ? 7.817 -10.005 -14.260 1.00 85.62 89 ALA A CA 1
ATOM 661 C C . ALA A 1 89 ? 7.977 -9.348 -12.877 1.00 85.62 89 ALA A C 1
ATOM 663 O O . ALA A 1 89 ? 7.827 -10.010 -11.848 1.00 85.62 89 ALA A O 1
ATOM 664 N N . ILE A 1 90 ? 8.233 -8.037 -12.849 1.00 84.81 90 ILE A N 1
ATOM 665 C CA . ILE A 1 90 ? 8.377 -7.275 -11.606 1.00 84.81 90 ILE A CA 1
ATOM 666 C C . ILE A 1 90 ? 7.036 -7.116 -10.893 1.00 84.81 90 ILE A C 1
ATOM 668 O O . ILE A 1 90 ? 6.982 -7.283 -9.674 1.00 84.81 90 ILE A O 1
ATOM 672 N N . ASP A 1 91 ? 5.959 -6.832 -11.621 1.00 86.00 91 ASP A N 1
ATOM 673 C CA . ASP A 1 91 ? 4.643 -6.579 -11.033 1.00 86.00 91 ASP A CA 1
ATOM 674 C C . ASP A 1 91 ? 4.104 -7.803 -10.290 1.00 86.00 91 ASP A C 1
ATOM 676 O O . ASP A 1 91 ? 3.573 -7.667 -9.186 1.00 86.00 91 ASP A O 1
ATOM 680 N N . VAL A 1 92 ? 4.306 -9.009 -10.832 1.00 87.12 92 VAL A N 1
ATOM 681 C CA . VAL A 1 92 ? 3.925 -10.267 -10.161 1.00 87.12 92 VAL A CA 1
ATOM 682 C C . VAL A 1 92 ? 4.641 -10.410 -8.815 1.00 87.12 92 VAL A C 1
ATOM 684 O O . VAL A 1 92 ? 4.033 -10.768 -7.798 1.00 87.12 92 VAL A O 1
ATOM 687 N N . MET A 1 93 ? 5.935 -10.090 -8.790 1.00 84.69 93 MET A N 1
ATOM 688 C CA . MET A 1 93 ? 6.728 -10.140 -7.568 1.00 84.69 93 MET A CA 1
ATOM 689 C C . MET A 1 93 ? 6.257 -9.072 -6.570 1.00 84.69 93 MET A C 1
ATOM 691 O O . MET A 1 93 ? 6.021 -9.376 -5.401 1.00 84.69 93 MET A O 1
ATOM 695 N N . MET A 1 94 ? 6.047 -7.840 -7.033 1.00 82.94 94 MET A N 1
ATOM 696 C CA . MET A 1 94 ? 5.618 -6.717 -6.197 1.00 82.94 94 MET A CA 1
ATOM 697 C C . MET A 1 94 ? 4.235 -6.927 -5.591 1.00 82.94 94 MET A C 1
ATOM 699 O O . MET A 1 94 ? 4.061 -6.685 -4.397 1.00 82.94 94 MET A O 1
ATOM 703 N N . VAL A 1 95 ? 3.265 -7.425 -6.362 1.00 83.38 95 VAL A N 1
ATOM 704 C CA . VAL A 1 95 ? 1.919 -7.756 -5.865 1.00 83.38 95 VAL A CA 1
ATOM 705 C C . VAL A 1 95 ? 1.989 -8.692 -4.662 1.00 83.38 95 VAL A C 1
ATOM 707 O O . VAL A 1 95 ? 1.282 -8.479 -3.676 1.00 83.38 95 VAL A O 1
ATOM 710 N N . SER A 1 96 ? 2.890 -9.675 -4.705 1.00 83.00 96 SER A N 1
ATOM 711 C CA . SER A 1 96 ? 3.096 -10.606 -3.595 1.00 83.00 96 SER A CA 1
ATOM 712 C C . SER A 1 96 ? 3.574 -9.872 -2.336 1.00 83.00 96 SER A C 1
ATOM 714 O O . SER A 1 96 ? 3.035 -10.097 -1.256 1.00 83.00 96 SER A O 1
ATOM 716 N N . PHE A 1 97 ? 4.512 -8.927 -2.459 1.00 78.81 97 PHE A N 1
ATOM 717 C CA . PHE A 1 97 ? 4.968 -8.099 -1.333 1.00 78.81 97 PHE A CA 1
ATOM 718 C C . PHE A 1 97 ? 3.878 -7.157 -0.799 1.00 78.81 97 PHE A C 1
ATOM 720 O O . PHE A 1 97 ? 3.703 -7.042 0.419 1.00 78.81 97 PHE A O 1
ATOM 727 N N . TYR A 1 98 ? 3.107 -6.518 -1.684 1.00 79.88 98 TYR A N 1
ATOM 728 C CA . TYR A 1 98 ? 1.993 -5.649 -1.293 1.00 79.88 98 TYR A CA 1
ATOM 729 C C . TYR A 1 98 ? 0.887 -6.398 -0.557 1.00 79.88 98 TYR A C 1
ATOM 731 O O . TYR A 1 98 ? 0.245 -5.808 0.309 1.00 79.88 98 TYR A O 1
ATOM 739 N N . ALA A 1 99 ? 0.687 -7.684 -0.844 1.00 83.50 99 ALA A N 1
ATOM 740 C CA . ALA A 1 99 ? -0.281 -8.501 -0.124 1.00 83.50 99 ALA A CA 1
ATOM 741 C C . ALA A 1 99 ? 0.095 -8.690 1.357 1.00 83.50 99 ALA A C 1
ATOM 743 O O . ALA A 1 99 ? -0.798 -8.761 2.199 1.00 83.50 99 ALA A O 1
ATOM 744 N N . PHE A 1 100 ? 1.389 -8.716 1.704 1.00 83.00 100 PHE A N 1
ATOM 745 C CA . PHE A 1 100 ? 1.853 -8.919 3.086 1.00 83.00 100 PHE A CA 1
ATOM 746 C C . PHE A 1 100 ? 1.919 -7.637 3.922 1.00 83.00 100 PHE A C 1
ATOM 748 O O . PHE A 1 100 ? 1.713 -7.687 5.138 1.00 83.00 100 PHE A O 1
ATOM 755 N N . ALA A 1 101 ? 2.189 -6.484 3.306 1.00 84.44 101 ALA A N 1
ATOM 756 C CA . ALA A 1 101 ? 2.347 -5.220 4.030 1.00 84.44 101 ALA A CA 1
ATOM 757 C C . ALA A 1 101 ? 1.155 -4.865 4.955 1.00 84.44 101 ALA A C 1
ATOM 759 O O . ALA A 1 101 ? 1.394 -4.487 6.109 1.00 84.44 101 ALA A O 1
ATOM 760 N N . PRO A 1 102 ? -0.117 -5.051 4.546 1.00 83.75 102 PRO A N 1
ATOM 761 C CA . PRO A 1 102 ? -1.265 -4.807 5.411 1.00 83.75 102 PRO A CA 1
ATOM 762 C C . PRO A 1 102 ? -1.333 -5.711 6.642 1.00 83.75 102 PRO A C 1
ATOM 764 O O . PRO A 1 102 ? -1.792 -5.266 7.690 1.00 83.75 102 PRO A O 1
ATOM 767 N N . PHE A 1 103 ? -0.862 -6.959 6.552 1.00 85.94 103 PHE A N 1
ATOM 768 C CA . PHE A 1 103 ? -0.865 -7.897 7.680 1.00 85.94 103 PHE A CA 1
ATOM 769 C C . PHE A 1 103 ? 0.136 -7.479 8.760 1.00 85.94 103 PHE A C 1
ATOM 771 O O . PHE A 1 103 ? -0.168 -7.521 9.953 1.00 85.94 103 PHE A O 1
ATOM 778 N N . VAL A 1 104 ? 1.320 -7.019 8.349 1.00 85.88 104 VAL A N 1
ATOM 779 C CA . VAL A 1 104 ? 2.325 -6.480 9.277 1.00 85.88 104 VAL A CA 1
ATOM 780 C C . VAL A 1 104 ? 1.810 -5.202 9.936 1.00 85.88 104 VAL A C 1
ATOM 782 O O . VAL A 1 104 ? 1.942 -5.030 11.150 1.00 85.88 104 VAL A O 1
ATOM 785 N N . LEU A 1 105 ? 1.186 -4.324 9.147 1.00 86.75 105 LEU A N 1
ATOM 786 C CA . LEU A 1 105 ? 0.610 -3.082 9.647 1.00 86.75 105 LEU A CA 1
ATOM 787 C C . LEU A 1 105 ? -0.535 -3.340 10.632 1.00 86.75 105 LEU A C 1
ATOM 789 O O . LEU A 1 105 ? -0.571 -2.729 11.695 1.00 86.75 105 LEU A O 1
ATOM 793 N N . TYR A 1 106 ? -1.420 -4.289 10.327 1.00 87.25 106 TYR A N 1
ATOM 794 C CA . TYR A 1 106 ? -2.489 -4.717 11.227 1.00 87.25 106 TYR A CA 1
ATOM 795 C C . TYR A 1 106 ? -1.940 -5.152 12.593 1.00 87.25 106 TYR A C 1
ATOM 797 O O . TYR A 1 106 ? -2.411 -4.681 13.629 1.00 87.25 106 TYR A O 1
ATOM 805 N N . ARG A 1 107 ? -0.890 -5.985 12.604 1.00 86.25 107 ARG A N 1
ATOM 806 C CA . ARG A 1 107 ? -0.253 -6.444 13.847 1.00 86.25 107 ARG A CA 1
ATOM 807 C C . ARG A 1 107 ? 0.339 -5.291 14.661 1.00 86.25 107 ARG A C 1
ATOM 809 O O . ARG A 1 107 ? 0.215 -5.302 15.877 1.00 86.25 107 ARG A O 1
ATOM 816 N N . ARG A 1 108 ? 0.955 -4.303 14.002 1.00 85.75 108 ARG A N 1
ATOM 817 C CA . ARG A 1 108 ? 1.511 -3.091 14.639 1.00 85.75 108 ARG A CA 1
ATOM 818 C C . ARG A 1 108 ? 0.444 -2.160 15.215 1.00 85.75 108 ARG A C 1
ATOM 820 O O . ARG A 1 108 ? 0.712 -1.493 16.201 1.00 85.75 108 ARG A O 1
ATOM 827 N N . LEU A 1 109 ? -0.722 -2.074 14.577 1.00 83.44 109 LEU A N 1
ATOM 828 C CA . LEU A 1 109 ? -1.817 -1.196 15.010 1.00 83.44 109 LEU A CA 1
ATOM 829 C C . LEU A 1 109 ? -2.684 -1.812 16.114 1.00 83.44 109 LEU A C 1
ATOM 831 O O . LEU A 1 109 ? -3.434 -1.093 16.766 1.00 83.44 109 LEU A O 1
ATOM 835 N N . THR A 1 110 ? -2.603 -3.132 16.285 1.00 82.38 110 THR A N 1
ATOM 836 C CA . THR A 1 110 ? -3.398 -3.891 17.262 1.00 82.38 110 THR A CA 1
ATOM 837 C C . THR A 1 110 ? -2.586 -4.281 18.508 1.00 82.38 110 THR A C 1
ATOM 839 O O . THR A 1 110 ? -3.175 -4.740 19.482 1.00 82.38 110 THR A O 1
ATOM 842 N N . SER A 1 111 ? -1.255 -4.112 18.490 1.00 69.38 111 SER A N 1
ATOM 843 C CA . SER A 1 111 ? -0.359 -4.292 19.648 1.00 69.38 111 SER A CA 1
ATOM 844 C C . SER A 1 111 ? -0.318 -3.058 20.536 1.00 69.38 111 SER A C 1
ATOM 846 O O . SER A 1 111 ? -0.370 -3.229 21.769 1.00 69.38 111 SER A O 1
#

Radius of gyration: 17.15 Å; chains: 1; bounding box: 38×36×48 Å

Sequence (111 aa):
MLLGLVALVVPGLVLLARWGLVVPLIVLEGADWRRALARSNALVRGQTRPVMAIFVLLTGLAIGVALIPVLIGYLVLENVLGAWLATLAIDVMMVSFYAFAPFVLYRRLTS

Foldseek 3Di:
DVVVVCVPVVVVLLVCQLCLQQVVCCVVVVDDSVVSSVVSNVLCVVVSVVSSVLVVVLVVVLVVVLVVQLVVQCVPVVDPVSSVVSNVVSVVVSVVVSNCSSVVVVVVSVD